Protein AF-A0A444W0W5-F1 (afdb_monomer)

Organism: NCBI:txid459526

Foldseek 3Di:
DPQDDPPDCPSVVVVLVCVQLVVLVVLLVVLVVCCVPDVVVSVVSNVVSVVSNCVSVCVVVVVVD

Secondary structure (DSSP, 8-state):
--S--TT-THHHHHHHHHHHHHHHHHHHHHHHHHTTT-HHHHHHHHHHHHHHHHHHTTHHHHT--

Solvent-accessible surface area (backbone atoms only — not comparable to full-atom values): 3758 Å² total; per-residue (Å²): 143,76,91,78,65,95,84,59,69,64,65,57,52,52,50,54,50,48,64,54,51,46,61,30,54,53,34,44,54,51,20,61,66,39,39,84,82,39,56,71,62,17,52,51,40,38,50,54,21,50,49,46,43,39,56,63,72,41,56,64,61,68,74,77,108

pLDDT: mean 76.45, std 9.42, range [45.75, 87.0]

Structure (mmCIF, N/CA/C/O backbone):
data_AF-A0A444W0W5-F1
#
_entry.id   AF-A0A444W0W5-F1
#
loop_
_atom_site.group_PDB
_atom_site.id
_atom_site.type_symbol
_atom_site.label_atom_id
_atom_site.label_alt_id
_atom_site.label_comp_id
_atom_site.label_asym_id
_atom_site.label_entity_id
_atom_site.label_seq_id
_atom_site.pdbx_PDB_ins_code
_atom_site.Cartn_x
_atom_site.Cartn_y
_atom_site.Cartn_z
_atom_site.occupancy
_atom_site.B_iso_or_equiv
_atom_site.auth_seq_id
_atom_site.auth_comp_id
_atom_site.auth_asym_id
_atom_site.auth_atom_id
_atom_site.pdbx_PDB_model_num
ATOM 1 N N . MET A 1 1 ? 23.015 -18.034 -2.388 1.00 45.75 1 MET A N 1
ATOM 2 C CA . MET A 1 1 ? 23.310 -17.030 -3.435 1.00 45.75 1 MET A CA 1
ATOM 3 C C . MET A 1 1 ? 23.258 -17.692 -4.813 1.00 45.75 1 MET A C 1
ATOM 5 O O . MET A 1 1 ? 24.223 -17.662 -5.555 1.00 45.75 1 MET A O 1
ATOM 9 N N . THR A 1 2 ? 22.123 -18.314 -5.133 1.00 49.19 2 THR A N 1
ATOM 10 C CA . THR A 1 2 ? 21.845 -19.040 -6.390 1.00 49.19 2 THR A CA 1
ATOM 11 C C . THR A 1 2 ? 20.658 -18.426 -7.145 1.00 49.19 2 THR A C 1
ATOM 13 O O . THR A 1 2 ? 20.238 -18.933 -8.168 1.00 49.19 2 THR A O 1
ATOM 16 N N . ALA A 1 3 ? 20.098 -17.313 -6.654 1.00 56.69 3 ALA A N 1
ATOM 17 C CA . ALA A 1 3 ? 18.847 -16.737 -7.153 1.00 56.69 3 ALA A CA 1
ATOM 18 C C . ALA A 1 3 ? 19.006 -15.831 -8.395 1.00 56.69 3 ALA A C 1
ATOM 20 O O . ALA A 1 3 ? 18.050 -15.167 -8.782 1.00 56.69 3 ALA A O 1
ATOM 21 N N . LEU A 1 4 ? 20.202 -15.765 -8.994 1.00 53.44 4 LEU A N 1
ATOM 22 C CA . LEU A 1 4 ? 20.540 -14.829 -10.073 1.00 53.44 4 LEU A CA 1
ATOM 23 C C . LEU A 1 4 ? 21.221 -15.544 -11.254 1.00 53.44 4 LEU A C 1
ATOM 25 O O . LEU A 1 4 ? 22.239 -15.093 -11.768 1.00 53.44 4 LEU A O 1
ATOM 29 N N . GLU A 1 5 ? 20.688 -16.695 -11.666 1.00 55.44 5 GLU A N 1
ATOM 30 C CA . GLU A 1 5 ? 21.115 -17.351 -12.904 1.00 55.44 5 GLU A CA 1
ATOM 31 C C . GLU A 1 5 ? 20.535 -16.575 -14.102 1.00 55.44 5 GLU A C 1
ATOM 33 O O . GLU A 1 5 ? 19.324 -16.537 -14.337 1.00 55.44 5 GLU A O 1
ATOM 38 N N . VAL A 1 6 ? 21.433 -15.889 -14.817 1.00 56.47 6 VA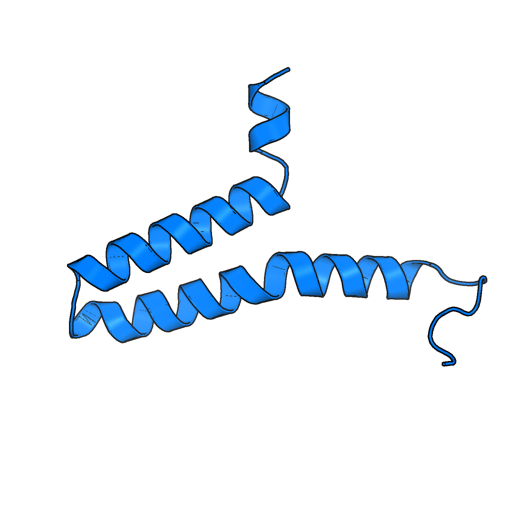L A N 1
ATOM 39 C CA . VAL A 1 6 ? 21.211 -15.009 -15.981 1.00 56.47 6 VAL A CA 1
ATOM 40 C C . VAL A 1 6 ? 20.767 -15.842 -17.196 1.00 56.47 6 VAL A C 1
ATOM 42 O O . VAL A 1 6 ? 21.486 -15.994 -18.175 1.00 56.47 6 VAL A O 1
ATOM 45 N N . GLY A 1 7 ? 19.584 -16.449 -17.106 1.00 60.09 7 GLY A N 1
ATOM 46 C CA . GLY A 1 7 ? 18.973 -17.254 -18.171 1.00 60.09 7 GLY A CA 1
ATOM 47 C C . GLY A 1 7 ? 17.449 -17.132 -18.230 1.00 60.09 7 GLY A C 1
ATOM 48 O O . GLY A 1 7 ? 16.870 -17.236 -19.306 1.00 60.09 7 GLY A O 1
ATOM 49 N N . ASN A 1 8 ? 16.793 -16.829 -17.102 1.00 65.81 8 ASN A N 1
ATOM 50 C CA . ASN A 1 8 ? 15.348 -16.600 -17.046 1.00 65.81 8 ASN A CA 1
ATOM 51 C C . ASN A 1 8 ? 14.988 -15.490 -16.040 1.00 65.81 8 ASN A C 1
ATOM 53 O O . ASN A 1 8 ? 14.724 -15.749 -14.866 1.00 65.81 8 ASN A O 1
ATOM 57 N N . LEU A 1 9 ? 14.925 -14.239 -16.513 1.00 70.94 9 LEU A N 1
ATOM 58 C CA . LEU A 1 9 ? 14.582 -13.054 -15.705 1.00 70.94 9 LEU A CA 1
ATOM 59 C C . LEU A 1 9 ? 13.136 -13.055 -15.169 1.00 70.94 9 LEU A C 1
ATOM 61 O O . LEU A 1 9 ? 12.776 -12.193 -14.369 1.00 70.94 9 LEU A O 1
ATOM 65 N N . ASN A 1 10 ? 12.299 -14.013 -15.574 1.00 72.88 10 ASN A N 1
ATOM 66 C CA . ASN A 1 10 ? 10.890 -14.061 -15.187 1.00 72.88 10 ASN A CA 1
ATOM 67 C C . ASN A 1 10 ? 10.703 -14.206 -13.662 1.00 72.88 10 ASN A C 1
ATOM 69 O O . ASN A 1 10 ? 9.880 -13.514 -13.066 1.00 72.88 10 ASN A O 1
ATOM 73 N N . GLY A 1 11 ? 11.541 -15.021 -13.007 1.00 75.69 11 GLY A N 1
ATOM 74 C CA . GLY A 1 11 ? 11.520 -15.178 -11.546 1.00 75.69 11 GLY A CA 1
ATOM 75 C C . GLY A 1 11 ? 11.897 -13.898 -10.789 1.00 75.69 11 GLY A C 1
ATOM 76 O O . GLY A 1 11 ? 11.334 -13.616 -9.733 1.00 75.69 11 GLY A O 1
ATOM 77 N N . LEU A 1 12 ? 12.789 -13.081 -11.356 1.00 80.69 12 LEU A N 1
ATOM 78 C CA . LEU A 1 12 ? 13.193 -11.800 -10.773 1.00 80.69 12 LEU A CA 1
ATOM 79 C C . LEU A 1 12 ? 12.075 -10.753 -10.884 1.00 80.69 12 LEU A C 1
ATOM 81 O O . LEU A 1 12 ? 11.814 -10.023 -9.929 1.00 80.69 12 LEU A O 1
ATOM 85 N N . VAL A 1 13 ? 11.374 -10.718 -12.022 1.00 79.88 13 VAL A N 1
ATOM 86 C CA . VAL A 1 13 ? 10.204 -9.848 -12.219 1.00 79.88 13 VAL A CA 1
ATOM 87 C C . VAL A 1 13 ? 9.076 -10.241 -11.263 1.00 79.88 13 VAL A C 1
ATOM 89 O O . VAL A 1 13 ? 8.517 -9.375 -10.593 1.00 79.88 13 VAL A O 1
ATOM 92 N N . ALA A 1 14 ? 8.788 -11.5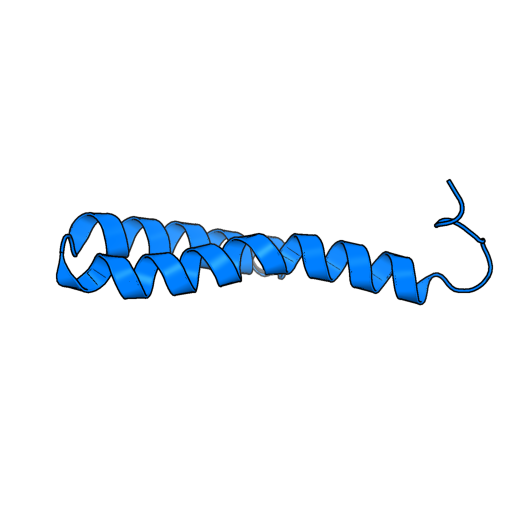38 -11.124 1.00 82.00 14 ALA A N 1
ATOM 93 C CA . ALA A 1 14 ? 7.786 -12.029 -10.179 1.00 82.00 14 ALA A CA 1
ATOM 94 C C . ALA A 1 14 ? 8.124 -11.658 -8.722 1.00 82.00 14 ALA A C 1
ATOM 96 O O . ALA A 1 14 ? 7.235 -11.271 -7.967 1.00 82.00 14 ALA A O 1
ATOM 97 N N . PHE A 1 15 ? 9.404 -11.709 -8.338 1.00 81.62 15 PHE A N 1
ATOM 98 C CA . PHE A 1 15 ? 9.860 -11.307 -7.005 1.00 81.62 15 PHE A CA 1
ATOM 99 C C . PHE A 1 15 ? 9.657 -9.806 -6.739 1.00 81.62 15 PHE A C 1
ATOM 101 O O . PHE A 1 15 ? 9.137 -9.428 -5.688 1.00 81.62 15 PHE A O 1
ATOM 108 N N . PHE A 1 16 ? 9.995 -8.948 -7.706 1.00 80.94 16 PHE A N 1
ATOM 109 C CA . PHE A 1 16 ? 9.757 -7.504 -7.603 1.00 80.94 16 PHE A CA 1
ATOM 110 C C . PHE A 1 16 ? 8.266 -7.164 -7.524 1.00 80.94 16 PHE A C 1
ATOM 112 O O . PHE A 1 16 ? 7.864 -6.369 -6.675 1.00 80.94 16 PHE A O 1
ATOM 119 N N . VAL A 1 17 ? 7.430 -7.804 -8.346 1.00 81.19 17 VAL A N 1
ATOM 120 C CA . VAL A 1 17 ? 5.971 -7.617 -8.303 1.00 81.19 17 VAL A CA 1
ATOM 121 C C . VAL A 1 17 ? 5.399 -8.104 -6.968 1.00 81.19 17 VAL A C 1
ATOM 123 O O . VAL A 1 17 ? 4.572 -7.417 -6.369 1.00 81.19 17 VAL A O 1
ATOM 126 N N . ALA A 1 18 ? 5.874 -9.236 -6.444 1.00 81.81 18 ALA A N 1
ATOM 127 C CA . ALA A 1 18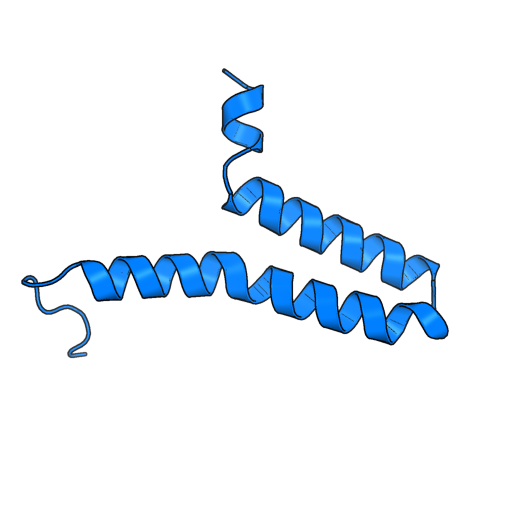 ? 5.447 -9.747 -5.143 1.00 81.81 18 ALA A CA 1
ATOM 128 C C . ALA A 1 18 ? 5.794 -8.788 -3.990 1.00 81.81 18 ALA A C 1
ATOM 130 O O . ALA A 1 18 ? 4.961 -8.571 -3.111 1.00 81.81 18 ALA A O 1
ATOM 131 N N . ILE A 1 19 ? 6.976 -8.163 -4.006 1.00 82.94 19 ILE A N 1
ATOM 132 C CA . ILE A 1 19 ? 7.359 -7.145 -3.011 1.00 82.94 19 ILE A CA 1
ATOM 133 C C . ILE A 1 19 ? 6.563 -5.846 -3.189 1.00 82.94 19 ILE A C 1
ATOM 135 O O . ILE A 1 19 ? 6.241 -5.193 -2.201 1.00 82.94 19 ILE A O 1
ATOM 139 N N . MET A 1 20 ? 6.208 -5.475 -4.418 1.00 80.25 20 MET A N 1
ATOM 140 C CA . MET A 1 20 ? 5.445 -4.254 -4.688 1.00 80.25 20 MET A CA 1
ATOM 141 C C . MET A 1 20 ? 3.975 -4.370 -4.253 1.00 80.25 20 MET A C 1
ATOM 143 O O . MET A 1 20 ? 3.392 -3.406 -3.759 1.00 80.25 20 MET A O 1
ATOM 147 N N . VAL A 1 21 ? 3.377 -5.555 -4.404 1.00 80.00 21 VAL A N 1
ATOM 148 C CA . VAL A 1 21 ? 1.953 -5.803 -4.111 1.00 80.00 21 VAL A CA 1
ATOM 149 C C . VAL A 1 21 ? 1.738 -6.452 -2.729 1.00 80.00 21 VAL A C 1
ATOM 151 O O . VAL A 1 21 ? 0.654 -6.359 -2.154 1.00 80.00 21 VAL A O 1
ATOM 154 N N . GLY A 1 22 ? 2.770 -7.051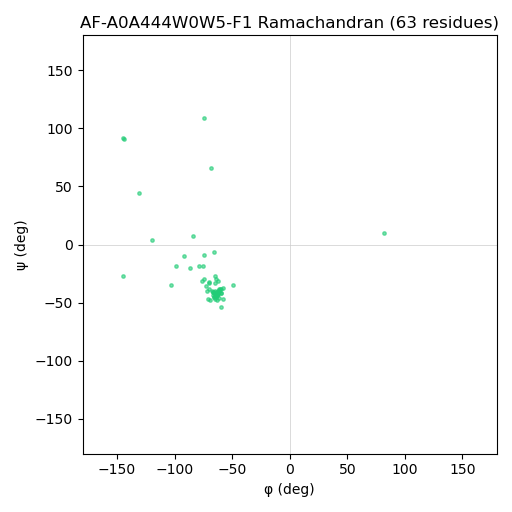 -2.133 1.00 81.81 22 GLY A N 1
ATOM 155 C 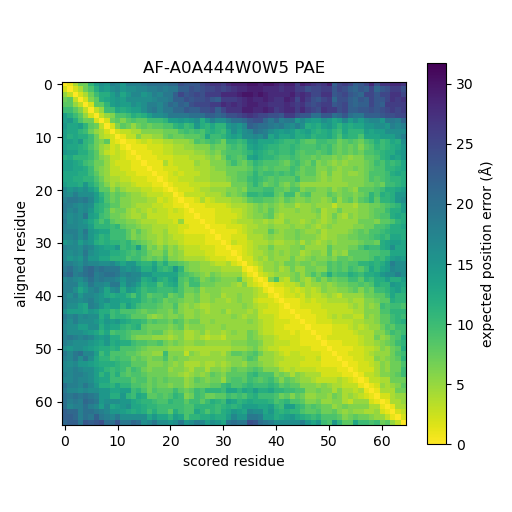CA . GLY A 1 22 ? 2.699 -7.715 -0.826 1.00 81.81 22 GLY A CA 1
ATOM 156 C C . GLY A 1 22 ? 2.281 -6.806 0.346 1.00 81.81 22 GLY A C 1
ATOM 157 O O . GLY A 1 22 ? 1.305 -7.126 1.032 1.00 81.81 22 GLY A O 1
ATOM 158 N N . PRO A 1 23 ? 2.958 -5.665 0.585 1.00 79.94 23 PRO A N 1
ATOM 159 C CA . PRO A 1 23 ? 2.625 -4.741 1.670 1.00 79.94 23 PRO A CA 1
ATOM 160 C C . PRO A 1 23 ? 1.185 -4.198 1.625 1.00 79.94 23 PRO A C 1
ATOM 162 O O . PRO A 1 23 ? 0.513 -4.239 2.660 1.00 79.94 23 PRO A O 1
ATOM 165 N N . PRO A 1 24 ? 0.656 -3.727 0.474 1.00 82.44 24 PRO A N 1
ATOM 166 C CA . PRO A 1 24 ? -0.691 -3.174 0.435 1.00 82.44 24 PRO A CA 1
ATOM 167 C C . PRO A 1 24 ? -1.796 -4.219 0.612 1.00 82.44 24 PRO A C 1
ATOM 169 O O . PRO A 1 24 ? -2.817 -3.898 1.219 1.00 82.44 24 PRO A O 1
ATOM 172 N N . ILE A 1 25 ? -1.606 -5.465 0.158 1.00 84.88 25 ILE A N 1
ATOM 173 C CA . ILE A 1 25 ? -2.567 -6.551 0.425 1.00 84.88 25 ILE A CA 1
ATOM 174 C C . ILE A 1 25 ? -2.679 -6.792 1.933 1.00 84.88 25 ILE A C 1
ATOM 176 O O . ILE A 1 25 ? -3.785 -6.877 2.473 1.00 84.88 25 ILE A O 1
ATOM 180 N N . LEU A 1 26 ? -1.541 -6.854 2.629 1.00 83.50 26 LEU A N 1
ATOM 181 C CA . LEU A 1 26 ? -1.521 -7.064 4.073 1.00 83.50 26 LEU A CA 1
ATOM 182 C C . LEU A 1 26 ? -2.182 -5.889 4.813 1.00 83.50 26 LEU A C 1
ATOM 184 O O . LEU A 1 26 ? -3.022 -6.100 5.690 1.00 83.50 26 LEU A O 1
ATOM 188 N 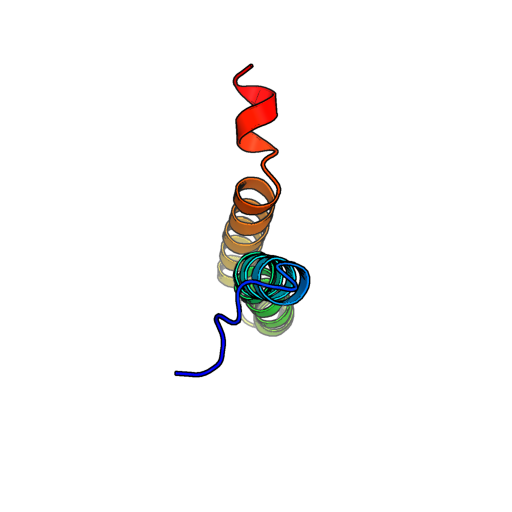N . MET A 1 27 ? -1.872 -4.655 4.403 1.00 81.19 27 MET A N 1
ATOM 189 C CA . MET A 1 27 ? -2.504 -3.441 4.932 1.00 81.19 27 MET A CA 1
ATOM 190 C C . MET A 1 27 ? -4.022 -3.416 4.704 1.00 81.19 27 MET A C 1
ATOM 192 O O . MET A 1 27 ? -4.760 -2.999 5.597 1.00 81.19 27 MET A O 1
ATOM 196 N N . ALA A 1 28 ? -4.508 -3.893 3.556 1.00 82.38 28 ALA A N 1
ATOM 197 C CA . ALA A 1 28 ? -5.937 -3.946 3.252 1.00 82.38 28 ALA A CA 1
ATOM 198 C C . ALA A 1 28 ? -6.688 -4.940 4.156 1.00 82.38 28 ALA A C 1
ATOM 200 O O . ALA A 1 28 ? -7.751 -4.609 4.691 1.00 82.38 28 ALA A O 1
ATOM 201 N N . ILE A 1 29 ? -6.123 -6.131 4.381 1.00 85.38 29 ILE A N 1
ATOM 202 C CA . ILE A 1 29 ? -6.717 -7.159 5.254 1.00 85.38 29 ILE A CA 1
ATOM 203 C C . ILE A 1 29 ? -6.769 -6.661 6.704 1.00 85.38 29 ILE A C 1
ATOM 205 O O . ILE A 1 29 ? -7.812 -6.735 7.361 1.00 85.38 29 ILE A O 1
ATOM 209 N N . ILE A 1 30 ? -5.663 -6.091 7.188 1.00 82.88 30 ILE A N 1
ATOM 210 C CA . ILE A 1 30 ? -5.563 -5.528 8.539 1.00 82.88 30 ILE A CA 1
ATOM 211 C C . ILE A 1 30 ? -6.537 -4.347 8.697 1.00 82.88 30 ILE A C 1
ATOM 213 O O . ILE A 1 30 ? -7.281 -4.283 9.676 1.00 82.88 30 ILE A O 1
ATOM 217 N N . GLY A 1 31 ? -6.622 -3.457 7.706 1.00 79.50 31 GLY A N 1
ATOM 218 C CA . GLY A 1 31 ? -7.579 -2.349 7.692 1.00 79.50 31 GLY A CA 1
ATOM 219 C C . GLY A 1 31 ? -9.039 -2.809 7.785 1.00 79.50 31 GLY A C 1
ATOM 220 O O . GLY A 1 31 ? -9.834 -2.188 8.496 1.00 79.50 31 GLY A O 1
ATOM 221 N N . PHE A 1 32 ? -9.393 -3.924 7.138 1.00 79.38 32 PHE A N 1
ATOM 222 C CA . PHE A 1 32 ? -10.740 -4.498 7.219 1.00 79.38 32 PHE A CA 1
ATOM 223 C C . PHE A 1 32 ? -11.038 -5.099 8.601 1.00 79.38 32 PHE A C 1
ATOM 225 O O . PHE A 1 32 ? -12.141 -4.920 9.123 1.00 79.38 32 PHE A O 1
ATOM 232 N N . ALA A 1 33 ? -10.053 -5.745 9.230 1.00 82.62 33 ALA A N 1
ATOM 233 C CA . ALA A 1 33 ? -10.190 -6.310 10.573 1.00 82.62 33 ALA A CA 1
ATOM 234 C C . ALA A 1 33 ? -10.350 -5.229 11.662 1.00 82.62 33 ALA A C 1
ATOM 236 O O . ALA A 1 33 ? -11.181 -5.367 12.562 1.00 82.62 33 ALA A O 1
ATOM 237 N N . ILE A 1 34 ? -9.608 -4.118 11.569 1.00 78.94 34 ILE A N 1
ATOM 238 C CA . ILE A 1 34 ? -9.627 -3.050 12.589 1.00 78.94 34 ILE A CA 1
ATOM 239 C C . ILE A 1 34 ? -10.866 -2.144 12.455 1.00 78.94 34 ILE A C 1
ATOM 241 O O . ILE A 1 34 ? -11.262 -1.486 13.423 1.00 78.94 34 ILE A O 1
ATOM 245 N N . LYS A 1 35 ? -11.542 -2.152 11.293 1.00 75.31 35 LYS A N 1
ATOM 246 C CA . LYS A 1 35 ? -12.734 -1.331 10.996 1.00 75.31 35 LYS A CA 1
ATOM 247 C C . LYS A 1 35 ? -13.818 -1.406 12.073 1.00 75.31 35 LYS A C 1
ATOM 249 O O . LYS A 1 35 ? -14.487 -0.407 12.321 1.00 75.31 35 LYS A O 1
ATOM 254 N N . LYS A 1 36 ? -13.987 -2.569 12.712 1.00 72.81 36 LYS A N 1
ATOM 255 C CA . LYS A 1 36 ? -15.015 -2.796 13.739 1.00 72.81 36 LYS A CA 1
ATOM 256 C C . LYS A 1 36 ? -14.692 -2.136 15.085 1.00 72.81 36 LYS A C 1
ATOM 258 O O . LYS A 1 36 ? -15.619 -1.784 15.802 1.00 72.81 36 LYS A O 1
ATOM 263 N N . ASN A 1 37 ? -13.412 -1.975 15.423 1.00 76.19 37 ASN A N 1
ATOM 264 C CA . ASN A 1 37 ? -12.990 -1.494 16.742 1.00 76.19 37 ASN A CA 1
ATOM 265 C C . ASN A 1 37 ? -12.558 -0.020 16.724 1.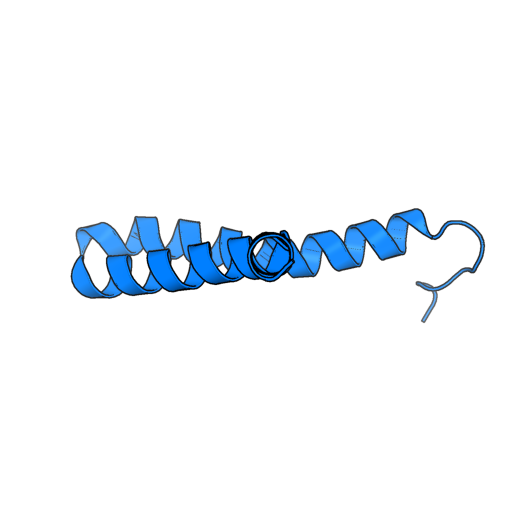00 76.19 37 ASN A C 1
ATOM 267 O O . ASN A 1 37 ? -12.795 0.708 17.681 1.00 76.19 37 ASN A O 1
ATOM 271 N N . ASN A 1 38 ? -11.942 0.442 15.629 1.00 77.00 38 ASN A N 1
ATOM 272 C CA . ASN A 1 38 ? -11.556 1.842 15.473 1.00 77.00 38 ASN A CA 1
ATOM 273 C C . ASN A 1 38 ? -11.704 2.290 14.007 1.00 77.00 38 ASN A C 1
ATOM 275 O O . ASN A 1 38 ? -10.765 2.151 13.213 1.00 77.00 38 ASN A O 1
ATOM 279 N N . PRO A 1 39 ? -12.870 2.843 13.627 1.00 74.81 39 PRO A N 1
ATOM 280 C CA . PRO A 1 39 ? -13.152 3.204 12.240 1.00 74.81 39 PRO A CA 1
ATOM 281 C C . PRO A 1 39 ? -12.238 4.325 11.725 1.00 74.81 39 PRO A C 1
ATOM 283 O O . PRO A 1 39 ? -11.946 4.369 10.532 1.00 74.81 39 PRO A O 1
ATOM 286 N N . ASN A 1 40 ? -11.738 5.194 12.611 1.00 77.44 40 ASN A N 1
ATOM 287 C CA . ASN A 1 40 ? -10.846 6.293 12.240 1.00 77.44 40 ASN A CA 1
ATOM 288 C C . ASN A 1 40 ? -9.458 5.773 11.848 1.00 77.44 40 ASN A C 1
ATOM 290 O O . ASN A 1 40 ? -8.942 6.125 10.788 1.00 77.44 40 ASN A O 1
ATOM 294 N N . ALA A 1 41 ? -8.888 4.875 12.656 1.00 79.88 41 ALA A N 1
ATOM 295 C CA . ALA A 1 41 ? -7.607 4.241 12.348 1.00 79.88 41 ALA A CA 1
ATOM 296 C C . ALA A 1 41 ? -7.695 3.354 11.094 1.00 79.88 41 ALA A C 1
ATOM 298 O O . ALA A 1 41 ? -6.801 3.382 10.248 1.00 79.88 41 ALA A O 1
ATOM 299 N N . ALA A 1 42 ? -8.803 2.622 10.930 1.00 78.06 42 ALA A N 1
ATOM 300 C CA . ALA A 1 42 ? -9.037 1.792 9.752 1.00 78.06 42 ALA A CA 1
ATOM 301 C C . ALA A 1 42 ? -9.084 2.619 8.458 1.00 78.06 42 ALA A C 1
ATOM 303 O O . ALA A 1 42 ? -8.522 2.200 7.448 1.00 78.06 42 ALA A O 1
ATOM 304 N N . LYS A 1 43 ? -9.694 3.812 8.494 1.00 76.38 43 LYS A N 1
ATOM 305 C CA . LYS A 1 43 ? -9.775 4.716 7.337 1.00 76.38 43 LYS A CA 1
ATOM 306 C C . LYS A 1 43 ? -8.391 5.187 6.885 1.00 76.38 43 LYS A C 1
ATOM 308 O O . LYS A 1 43 ? -8.102 5.156 5.693 1.00 76.38 43 LYS A O 1
ATOM 313 N N . VAL A 1 44 ? -7.525 5.557 7.831 1.00 86.12 44 VAL A N 1
ATOM 314 C CA . VAL A 1 44 ? -6.140 5.965 7.539 1.00 86.12 44 VAL A CA 1
ATOM 315 C C . VAL A 1 44 ? -5.329 4.791 6.984 1.00 86.12 44 VAL A C 1
ATOM 317 O O . VAL A 1 44 ? -4.665 4.947 5.963 1.00 86.12 44 VAL A O 1
ATOM 320 N N . CYS A 1 45 ? -5.431 3.601 7.585 1.00 81.12 45 CYS A N 1
ATOM 321 C CA . CYS A 1 45 ? -4.741 2.402 7.093 1.00 81.12 45 CYS A CA 1
ATOM 322 C C . CYS A 1 45 ? -5.157 2.041 5.656 1.00 81.12 45 CYS A C 1
ATOM 324 O O . CYS A 1 45 ? -4.306 1.730 4.825 1.00 81.12 45 CYS A O 1
ATOM 326 N N . PHE A 1 46 ? -6.452 2.149 5.342 1.00 80.88 46 PHE A N 1
ATOM 327 C CA . PHE A 1 46 ? -6.963 1.915 3.991 1.00 80.88 46 PHE A CA 1
ATOM 328 C C . PHE A 1 46 ? -6.455 2.950 2.982 1.00 80.88 46 PHE A C 1
ATOM 330 O O . PHE A 1 46 ? -6.085 2.582 1.872 1.00 80.88 46 PHE A O 1
ATOM 337 N N . ILE A 1 47 ? -6.411 4.231 3.364 1.00 86.12 47 ILE A N 1
ATOM 338 C CA . ILE A 1 47 ? -5.908 5.314 2.505 1.00 86.12 47 ILE A CA 1
ATOM 339 C C . ILE A 1 47 ? -4.430 5.100 2.180 1.00 86.12 47 ILE A C 1
ATOM 341 O O . ILE A 1 47 ? -4.050 5.163 1.014 1.00 86.12 47 ILE A O 1
ATOM 345 N N . ILE A 1 48 ? -3.602 4.810 3.185 1.00 84.94 48 ILE A N 1
ATOM 346 C CA . ILE A 1 48 ? -2.164 4.608 2.977 1.00 84.94 48 ILE A CA 1
ATOM 347 C C . ILE A 1 48 ? -1.916 3.341 2.147 1.00 84.94 48 ILE A C 1
ATOM 349 O O . ILE A 1 48 ? -1.114 3.381 1.218 1.00 84.94 48 ILE A O 1
ATOM 353 N N . GLY A 1 49 ? -2.648 2.250 2.400 1.00 83.75 49 GLY A N 1
ATOM 354 C CA . GLY A 1 49 ? -2.567 1.031 1.587 1.00 83.75 49 GLY A CA 1
ATOM 355 C C . GLY A 1 49 ? -2.989 1.246 0.128 1.00 83.75 49 GLY A C 1
ATOM 356 O O . GLY A 1 49 ? -2.318 0.769 -0.787 1.00 83.75 49 GLY A O 1
ATOM 357 N N . ALA A 1 50 ? -4.057 2.015 -0.104 1.00 83.00 50 ALA A N 1
ATOM 358 C CA . ALA A 1 50 ? -4.509 2.371 -1.448 1.00 83.00 50 ALA A CA 1
ATOM 359 C C . ALA A 1 50 ? -3.504 3.277 -2.175 1.00 83.00 50 ALA A C 1
ATOM 361 O O . ALA A 1 50 ? -3.226 3.054 -3.351 1.00 83.00 50 ALA A O 1
ATOM 362 N N . LEU A 1 51 ? -2.916 4.257 -1.481 1.00 87.00 51 LEU A N 1
ATOM 363 C CA . LEU A 1 51 ? -1.850 5.102 -2.028 1.00 87.00 51 LEU A CA 1
ATOM 364 C C . LEU A 1 51 ? -0.617 4.273 -2.393 1.00 87.00 51 LEU A C 1
ATOM 366 O O . LEU A 1 51 ? -0.061 4.464 -3.468 1.00 87.00 51 LEU A O 1
ATOM 370 N N . TYR A 1 52 ? -0.226 3.316 -1.551 1.00 83.00 52 TYR A N 1
ATOM 371 C CA . TYR A 1 52 ? 0.901 2.425 -1.830 1.00 83.00 52 TYR A CA 1
ATOM 372 C C . TYR A 1 52 ? 0.664 1.580 -3.092 1.00 83.00 52 TYR A C 1
ATOM 374 O O . TYR A 1 52 ? 1.578 1.412 -3.898 1.00 83.00 52 TYR A O 1
ATOM 382 N N . LEU A 1 53 ? -0.575 1.116 -3.313 1.00 81.31 53 LEU A N 1
ATOM 383 C CA . LEU A 1 53 ? -0.973 0.467 -4.567 1.00 81.31 53 LEU A CA 1
ATOM 384 C C . LEU A 1 53 ? -0.948 1.421 -5.756 1.00 81.31 53 LEU A C 1
ATOM 386 O O . LEU A 1 53 ? -0.435 1.044 -6.800 1.00 81.31 53 LEU A O 1
ATOM 390 N N . LEU A 1 54 ? -1.482 2.637 -5.620 1.00 84.88 54 LEU A N 1
ATOM 391 C CA . LEU A 1 54 ? -1.477 3.631 -6.699 1.00 84.88 54 LEU A CA 1
ATOM 392 C C . LEU A 1 54 ? -0.052 3.988 -7.140 1.00 84.88 54 LEU A C 1
ATOM 394 O O . LEU A 1 54 ? 0.210 4.101 -8.339 1.00 84.88 54 LEU A O 1
ATOM 398 N N . ILE A 1 55 ? 0.851 4.152 -6.171 1.00 83.75 55 ILE A N 1
ATOM 399 C CA . ILE A 1 55 ? 2.263 4.464 -6.403 1.00 83.75 55 ILE A CA 1
ATOM 400 C C . ILE A 1 55 ? 2.962 3.259 -7.040 1.00 83.75 55 ILE A C 1
ATOM 402 O O . ILE A 1 55 ? 3.629 3.424 -8.057 1.00 83.75 55 ILE A O 1
ATOM 406 N N . GLY A 1 56 ? 2.766 2.050 -6.500 1.00 76.19 56 GLY A N 1
ATOM 407 C CA . GLY A 1 56 ? 3.334 0.823 -7.068 1.00 76.19 56 GLY A CA 1
ATOM 408 C C . GLY A 1 56 ? 2.830 0.536 -8.485 1.00 76.19 56 GLY A C 1
ATOM 409 O O . GLY A 1 56 ? 3.608 0.184 -9.362 1.00 76.19 56 GLY A O 1
ATOM 410 N N . LEU A 1 57 ? 1.541 0.747 -8.750 1.00 79.19 57 LEU A N 1
ATOM 411 C CA . LEU A 1 57 ? 0.934 0.524 -10.065 1.00 79.19 57 LEU A CA 1
ATOM 412 C C . LEU A 1 57 ? 1.307 1.613 -11.093 1.00 79.19 57 LEU A C 1
ATOM 414 O O . LEU A 1 57 ? 1.010 1.462 -12.274 1.00 79.19 57 LEU A O 1
ATOM 418 N N . GLY A 1 58 ? 1.959 2.700 -10.665 1.00 73.50 58 GLY A N 1
ATOM 419 C CA . GLY A 1 58 ? 2.459 3.754 -11.550 1.00 73.50 58 GLY A CA 1
ATOM 420 C C . GLY A 1 58 ? 1.416 4.789 -11.985 1.00 73.50 58 GLY A C 1
ATOM 421 O O . GLY A 1 58 ? 1.720 5.636 -12.824 1.00 73.50 58 GLY A O 1
ATOM 422 N N . ILE A 1 59 ? 0.216 4.791 -11.390 1.00 79.56 59 ILE A N 1
ATOM 423 C CA . ILE A 1 59 ? -0.866 5.737 -11.737 1.00 79.56 59 ILE A CA 1
ATOM 424 C C . ILE A 1 59 ? -0.447 7.191 -11.450 1.00 79.56 59 ILE A C 1
ATOM 426 O O . ILE A 1 59 ? -0.831 8.118 -12.161 1.00 79.56 59 ILE A O 1
ATOM 430 N N . CYS A 1 60 ? 0.396 7.414 -10.438 1.00 75.62 60 CYS A N 1
ATOM 431 C CA . CYS A 1 60 ? 0.933 8.745 -10.140 1.00 75.62 60 CYS A CA 1
ATOM 432 C C . CYS A 1 60 ? 1.830 9.296 -11.263 1.00 75.62 60 CYS A C 1
ATOM 434 O O . CYS A 1 60 ? 1.874 10.506 -11.460 1.00 75.62 60 CYS A O 1
ATOM 436 N N . GLY A 1 61 ? 2.517 8.427 -12.012 1.00 69.44 61 GLY A N 1
ATOM 437 C CA . GLY A 1 61 ? 3.365 8.832 -13.136 1.00 69.44 61 GLY A CA 1
ATOM 438 C C . GLY A 1 61 ? 2.562 9.209 -14.380 1.00 69.44 61 GLY A C 1
ATOM 439 O O . GLY A 1 61 ? 2.952 10.114 -15.107 1.00 69.44 61 GLY A O 1
ATOM 440 N N . THR A 1 62 ? 1.404 8.577 -14.593 1.00 76.81 62 THR A N 1
ATOM 441 C CA . THR A 1 62 ? 0.529 8.859 -15.744 1.00 76.81 62 THR A CA 1
ATOM 442 C C . THR A 1 62 ? -0.263 10.159 -15.610 1.00 76.81 62 THR A C 1
ATOM 444 O O . THR A 1 62 ? -0.768 10.660 -16.602 1.00 76.81 62 THR A O 1
ATOM 447 N N . LEU A 1 63 ? -0.396 10.692 -14.390 1.00 76.56 63 LEU A N 1
ATOM 448 C CA . LEU A 1 63 ? -1.080 11.962 -14.101 1.00 76.56 63 LEU A CA 1
ATOM 449 C C . LEU A 1 63 ? -0.160 13.186 -14.235 1.00 76.56 63 LEU A C 1
ATOM 451 O O . LEU A 1 63 ? -0.657 14.304 -14.329 1.00 76.56 63 LEU A O 1
ATOM 455 N N . LEU A 1 64 ? 1.162 12.983 -14.175 1.00 7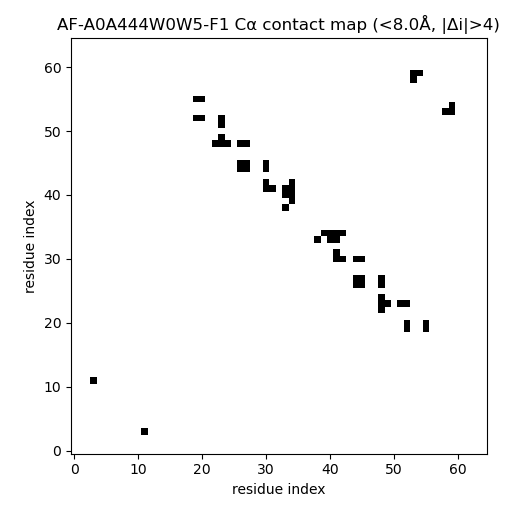4.19 64 LEU A N 1
ATOM 456 C CA . LEU A 1 64 ? 2.167 14.046 -14.294 1.00 74.19 64 LEU A CA 1
ATOM 457 C C . LEU A 1 64 ? 2.654 14.266 -15.737 1.00 74.19 64 LEU A C 1
ATOM 459 O O . LEU A 1 64 ? 3.392 15.222 -15.974 1.00 74.19 64 LEU A O 1
ATOM 463 N N . SER A 1 65 ? 2.293 13.365 -16.655 1.00 56.00 65 SER A N 1
ATOM 464 C CA . SER A 1 65 ? 2.595 13.462 -18.086 1.00 56.00 65 SER A CA 1
ATOM 465 C C . SER A 1 65 ? 1.496 14.195 -18.837 1.00 56.00 65 SER A C 1
ATOM 467 O O . SER A 1 65 ? 1.858 14.773 -19.884 1.00 56.00 65 SER A O 1
#

Nearest PDB structures (foldseek):
  6h2f-assembly1_J  TM=6.833E-01  e=5.883E+00  Aeromonas hydrophila subsp. hydrophila AL09-71

Radius of gyration: 16.08 Å; Cα contacts (8 Å, |Δ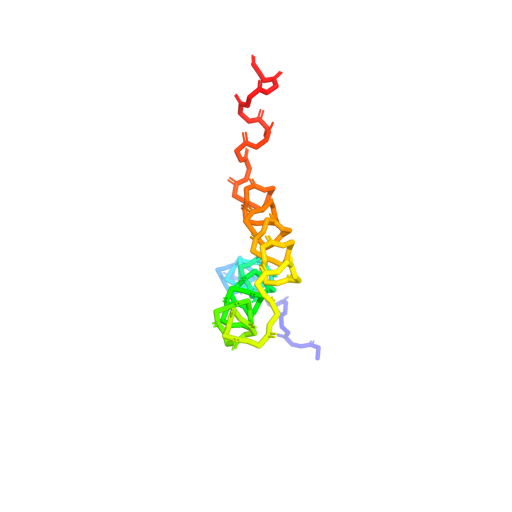i|>4): 32; chains: 1; bounding box: 38×33×35 Å

Mean predicted aligned error: 9.53 Å

Sequence (65 aa):
MTALEVGNLNGLVAFFVAIMVGPPILMAIIGFAIKKNNPNAAKVCFIIGALYLLIGLGICGTLLS